Protein AF-A0A4Y1ZPX3-F1 (afdb_monomer)

Foldseek 3Di:
DFFDADPQPRDTNDYVPDPPDPRPDDPDDPPDPPDPPCVPVPPPDDPDDPVNVVVVVVVPPPDPDDDDDDPVVVVVPPPPPDPDPPPPPDDPVSVVVVVVVVVVVVVVCVVCVVVVVLVVCLVVDPDPVSNVCSNPVPD

pLDDT: mean 71.52, std 15.11, range [42.56, 96.44]

Mean predicted aligned error: 22.34 Å

Sequence (139 aa):
MENPKCINCGKLGHVASWRGCEKFPKPRPPATNRQPPTTFAHRTTDNRTFAQTLAQNNQQQSIPPQPFNFPALQQMVPLLQTPSTQSDELTIPEILELLKTLNDLRVALTQNPSLLAILRNIKLCKTPNEMIEKLLTTT

Secondary structure (DSSP, 8-state):
-PPPBPTTT--BSS-TTSTT-TTS-PPPPPSS--PPPGGG----S----HHHHHHHHHHT----------GGGGGGGGG--S---------HHHHHHHHHHHHHHHHHHHH-HHHHHHHHHHTT-SSHHHHHHHHHTT-

Solvent-accessible surface area (backbone atoms only — not comparable to full-atom values): 9347 Å² total; per-residue (Å²): 135,83,69,44,60,14,82,76,74,67,47,70,73,42,54,67,87,46,97,80,45,87,77,54,88,71,80,75,77,70,94,61,89,69,73,74,67,72,90,65,68,84,69,74,87,68,94,69,53,72,71,61,56,56,60,54,58,64,74,72,69,88,69,83,89,72,86,84,83,60,76,78,66,65,76,65,62,84,78,71,79,60,86,77,71,81,74,80,77,76,48,73,69,56,49,53,52,49,55,50,51,53,50,53,50,52,51,56,44,67,76,33,62,67,59,47,54,46,60,61,53,42,79,72,45,91,45,74,65,56,39,50,49,63,65,64,78,75,120

Organism: Araneus ventricosus (NCBI:txid182803)

Radius of gyration: 31.29 Å; Cα contacts (8 Å, |Δi|>4): 48; chains: 1; bounding box: 53×48×83 Å

Structure (mmCIF, N/CA/C/O backbone):
data_AF-A0A4Y1ZPX3-F1
#
_entry.id   AF-A0A4Y1ZPX3-F1
#
loop_
_atom_site.group_PDB
_atom_site.id
_atom_site.type_symbol
_atom_site.label_atom_id
_atom_site.label_alt_id
_atom_site.label_comp_id
_atom_site.label_asym_id
_atom_site.label_entity_id
_atom_site.label_seq_id
_atom_site.pdbx_PDB_ins_code
_atom_site.Cartn_x
_atom_site.Cartn_y
_atom_site.Cartn_z
_atom_site.occupancy
_atom_site.B_iso_or_equiv
_atom_site.auth_seq_id
_atom_site.auth_comp_id
_atom_site.auth_asym_id
_atom_site.auth_atom_id
_atom_site.pdbx_PDB_model_num
ATOM 1 N N . MET A 1 1 ? 6.240 -18.428 -31.174 1.00 57.12 1 MET A N 1
ATOM 2 C CA . MET A 1 1 ? 6.192 -17.008 -30.761 1.00 57.12 1 MET A CA 1
ATOM 3 C C . MET A 1 1 ? 4.859 -16.454 -31.213 1.00 57.12 1 MET A C 1
ATOM 5 O O . MET A 1 1 ? 4.540 -16.599 -32.384 1.00 57.12 1 MET A O 1
ATOM 9 N N . GLU A 1 2 ? 4.061 -15.918 -30.297 1.00 79.25 2 GLU A N 1
ATOM 10 C CA . GLU A 1 2 ? 2.767 -15.321 -30.631 1.00 79.25 2 GLU A CA 1
ATOM 11 C C . GLU A 1 2 ? 2.977 -13.875 -31.100 1.00 79.25 2 GLU A C 1
ATOM 13 O O . GLU A 1 2 ? 3.704 -13.110 -30.461 1.00 79.25 2 GLU A O 1
ATOM 18 N N . ASN A 1 3 ? 2.388 -13.501 -32.240 1.00 81.06 3 ASN A N 1
ATOM 19 C CA . ASN A 1 3 ? 2.487 -12.134 -32.742 1.00 81.06 3 ASN A CA 1
ATOM 20 C C . ASN A 1 3 ? 1.710 -11.197 -31.806 1.00 81.06 3 ASN A C 1
ATOM 22 O O . ASN A 1 3 ? 0.511 -11.403 -31.611 1.00 81.06 3 ASN A O 1
ATOM 26 N N . PRO A 1 4 ? 2.335 -10.137 -31.266 1.00 85.50 4 PRO A N 1
ATOM 27 C CA . PRO A 1 4 ? 1.653 -9.261 -30.330 1.00 85.50 4 PRO A CA 1
ATOM 28 C C . PRO A 1 4 ? 0.499 -8.524 -31.011 1.00 85.50 4 PRO A C 1
ATOM 30 O O . PRO A 1 4 ? 0.609 -8.083 -32.163 1.00 85.50 4 PRO A O 1
ATOM 33 N N . LYS A 1 5 ? -0.596 -8.361 -30.266 1.00 86.56 5 LYS A N 1
ATOM 34 C CA . LYS A 1 5 ? -1.751 -7.555 -30.657 1.00 86.56 5 LYS A CA 1
ATOM 35 C C . LYS A 1 5 ? -1.601 -6.132 -30.132 1.00 86.56 5 LYS A C 1
ATOM 37 O O . LYS A 1 5 ? -1.341 -5.907 -28.951 1.00 86.56 5 LYS A O 1
ATOM 42 N N . CYS A 1 6 ? -1.823 -5.155 -30.999 1.00 85.56 6 CYS A N 1
ATOM 43 C CA . CYS A 1 6 ? -1.789 -3.751 -30.620 1.00 85.56 6 CYS A CA 1
ATOM 44 C C . CYS A 1 6 ? -3.046 -3.352 -29.826 1.00 85.56 6 CYS A C 1
ATOM 46 O O . CYS A 1 6 ? -4.155 -3.493 -30.339 1.00 85.56 6 CYS A O 1
ATOM 48 N N . ILE A 1 7 ? -2.895 -2.772 -28.625 1.00 84.38 7 ILE A N 1
ATOM 49 C CA . ILE A 1 7 ? -4.038 -2.273 -27.829 1.00 84.38 7 ILE A CA 1
ATOM 50 C C . ILE A 1 7 ? -4.755 -1.081 -28.490 1.00 84.38 7 ILE A C 1
ATOM 52 O O . ILE A 1 7 ? -5.953 -0.903 -28.313 1.00 84.38 7 ILE A O 1
ATOM 56 N N . ASN A 1 8 ? -4.049 -0.301 -29.316 1.00 79.88 8 ASN A N 1
ATOM 57 C CA . ASN A 1 8 ? -4.597 0.915 -29.924 1.00 79.88 8 ASN A CA 1
ATOM 58 C C . ASN A 1 8 ? -5.417 0.628 -31.195 1.00 79.88 8 ASN A C 1
ATOM 60 O O . ASN A 1 8 ? -6.407 1.310 -31.456 1.00 79.88 8 ASN A O 1
ATOM 64 N N . CYS A 1 9 ? -5.015 -0.352 -32.018 1.00 85.06 9 CYS A N 1
ATOM 65 C CA . CYS A 1 9 ? -5.674 -0.645 -33.303 1.00 85.06 9 CYS A CA 1
ATOM 66 C C . CYS A 1 9 ? -6.168 -2.087 -33.471 1.00 85.06 9 CYS A C 1
ATOM 68 O O . CYS A 1 9 ? -6.852 -2.369 -34.450 1.00 85.06 9 CYS A O 1
ATOM 70 N N . GLY A 1 10 ? -5.834 -2.995 -32.552 1.00 84.12 10 GLY A N 1
ATOM 71 C CA . GLY A 1 10 ? -6.266 -4.392 -32.581 1.00 84.12 10 GLY A CA 1
ATOM 72 C C . GLY A 1 10 ? -5.583 -5.272 -33.632 1.00 84.12 10 GLY A C 1
ATOM 73 O O . GLY A 1 10 ? -5.863 -6.468 -33.660 1.00 84.12 10 GLY A O 1
ATOM 74 N N . LYS A 1 11 ? -4.694 -4.723 -34.473 1.00 84.75 11 LYS A N 1
ATOM 75 C CA . LYS A 1 11 ? -3.941 -5.485 -35.482 1.00 84.75 11 LYS A CA 1
ATOM 76 C C . LYS A 1 11 ? -2.795 -6.275 -34.833 1.00 84.75 11 LYS A C 1
ATOM 78 O O . LYS A 1 11 ? -2.259 -5.868 -33.801 1.00 84.75 11 LYS A O 1
ATOM 83 N N . LEU A 1 12 ? -2.420 -7.390 -35.458 1.00 84.81 12 LEU A N 1
ATOM 84 C CA . LEU A 1 12 ? -1.288 -8.229 -35.054 1.00 84.81 12 LEU A CA 1
ATOM 85 C C . LEU A 1 12 ? 0.024 -7.724 -35.671 1.00 84.81 12 LEU A C 1
ATOM 87 O O . LEU A 1 12 ? 0.021 -7.090 -36.726 1.00 84.81 12 LEU A O 1
ATOM 91 N N . GLY A 1 13 ? 1.148 -8.031 -35.024 1.00 81.94 13 GLY A N 1
ATOM 92 C CA . GLY A 1 13 ? 2.493 -7.765 -35.551 1.00 81.94 13 GLY A CA 1
ATOM 93 C C . GLY A 1 13 ? 3.162 -6.493 -35.025 1.00 81.94 13 GLY A C 1
ATOM 94 O O . GLY A 1 13 ? 4.277 -6.190 -35.435 1.00 81.94 13 GLY A O 1
ATOM 95 N N . HIS A 1 14 ? 2.527 -5.758 -34.106 1.00 81.44 14 HIS A N 1
ATOM 96 C CA . HIS A 1 14 ? 3.167 -4.666 -33.366 1.00 81.44 14 HIS A CA 1
ATOM 97 C C . HIS A 1 14 ? 2.504 -4.447 -32.001 1.00 81.44 14 HIS A C 1
ATOM 99 O O . HIS A 1 14 ? 1.327 -4.747 -31.804 1.00 81.44 14 HIS A O 1
ATOM 105 N N . VAL A 1 15 ? 3.256 -3.865 -31.067 1.00 79.94 15 VAL A N 1
ATOM 106 C CA . VAL A 1 15 ? 2.748 -3.399 -29.769 1.00 79.94 15 VAL A CA 1
ATOM 107 C C . VAL A 1 15 ? 2.440 -1.901 -29.864 1.00 79.94 15 VAL A C 1
ATOM 109 O O . VAL A 1 15 ? 3.047 -1.167 -30.644 1.00 79.94 15 VAL A O 1
ATOM 112 N N . ALA A 1 16 ? 1.476 -1.442 -29.068 1.00 66.06 16 ALA A N 1
ATOM 113 C CA . ALA A 1 16 ? 0.919 -0.088 -29.075 1.00 66.06 16 ALA A CA 1
ATOM 114 C C . ALA A 1 16 ? 1.913 1.074 -28.868 1.00 66.06 16 ALA A C 1
ATOM 116 O O . ALA A 1 16 ? 1.553 2.225 -29.110 1.00 66.06 16 ALA A O 1
ATOM 117 N N . SER A 1 17 ? 3.143 0.786 -28.447 1.00 61.41 17 SER A N 1
ATOM 118 C CA . SER A 1 17 ? 4.194 1.759 -28.142 1.00 61.41 17 SER A CA 1
ATOM 119 C C . SER A 1 17 ? 5.170 2.035 -29.292 1.00 61.41 17 SER A C 1
ATOM 121 O O . SER A 1 17 ? 6.008 2.926 -29.161 1.00 61.41 17 SER A O 1
ATOM 123 N N . TRP A 1 18 ? 5.085 1.331 -30.428 1.00 58.31 18 TRP A N 1
ATOM 124 C CA . TRP A 1 18 ? 5.989 1.586 -31.555 1.00 58.31 18 TRP A CA 1
ATOM 125 C C . TRP A 1 18 ? 5.351 2.494 -32.614 1.00 58.31 18 TRP A C 1
ATOM 127 O O . TRP A 1 18 ? 4.157 2.392 -32.903 1.00 58.31 18 TRP A O 1
ATOM 137 N N . ARG A 1 19 ? 6.174 3.331 -33.266 1.00 63.62 19 ARG A N 1
ATOM 138 C CA . ARG A 1 19 ? 5.835 4.251 -34.383 1.00 63.62 19 ARG A CA 1
ATOM 139 C C . ARG A 1 19 ? 5.116 3.591 -35.582 1.00 63.62 19 ARG A C 1
ATOM 141 O O . ARG A 1 19 ? 4.789 4.284 -36.538 1.00 63.62 19 ARG A O 1
ATOM 148 N N 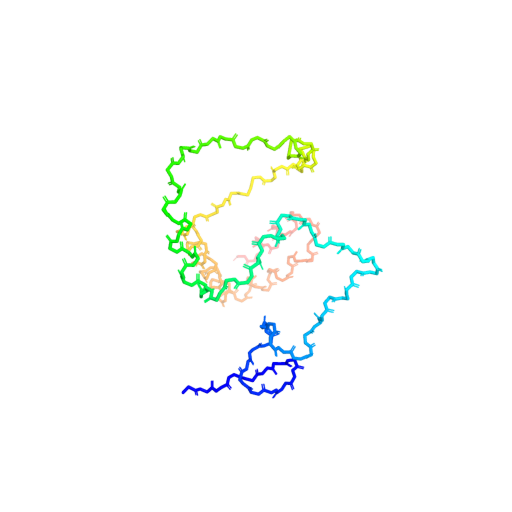. GLY A 1 20 ? 4.890 2.278 -35.547 1.00 67.81 20 GLY A N 1
ATOM 149 C CA . GLY A 1 20 ? 4.217 1.490 -36.578 1.00 67.81 20 GLY A CA 1
ATOM 150 C C . GLY A 1 20 ? 2.698 1.361 -36.427 1.00 67.81 20 GLY A C 1
ATOM 151 O O . GLY A 1 20 ? 2.057 0.852 -37.340 1.00 67.81 20 GLY A O 1
ATOM 152 N N . CYS A 1 21 ? 2.090 1.812 -35.321 1.00 81.19 21 CYS A N 1
ATOM 153 C CA . CYS A 1 21 ? 0.628 1.823 -35.228 1.00 81.19 21 CYS A CA 1
ATOM 154 C C . CYS A 1 21 ? 0.044 3.004 -36.017 1.00 81.19 21 CYS A C 1
ATOM 156 O O . CYS A 1 21 ? 0.318 4.163 -35.716 1.00 81.19 21 CYS A O 1
ATOM 158 N N . GLU A 1 22 ? -0.826 2.721 -36.987 1.00 77.06 22 GLU A N 1
ATOM 159 C CA . GLU A 1 22 ? -1.516 3.743 -37.792 1.00 77.06 22 GLU A CA 1
ATOM 160 C C . GLU A 1 22 ? -2.352 4.717 -36.950 1.00 77.06 22 GLU A C 1
ATOM 162 O O . GLU A 1 22 ? -2.474 5.887 -37.305 1.00 77.06 22 GLU A O 1
ATOM 167 N N . LYS A 1 23 ? -2.909 4.241 -35.828 1.00 79.19 23 LYS A N 1
ATOM 168 C CA . LYS A 1 23 ? -3.704 5.047 -34.889 1.00 79.19 23 LYS A CA 1
ATOM 169 C C . LYS A 1 23 ? -2.853 5.818 -33.874 1.00 79.19 23 LYS A C 1
ATOM 171 O O . LYS A 1 23 ? -3.411 6.507 -33.024 1.00 79.19 23 LYS A O 1
ATOM 176 N N . PHE A 1 24 ? -1.526 5.696 -33.914 1.00 79.00 24 PHE A N 1
ATOM 177 C CA . PHE A 1 24 ? -0.661 6.459 -33.020 1.00 79.00 24 PHE A CA 1
ATOM 178 C C . PHE A 1 24 ? -0.745 7.957 -33.366 1.00 79.00 24 PHE A C 1
ATOM 180 O O . PHE A 1 24 ? -0.616 8.298 -34.546 1.00 79.00 24 PHE A O 1
ATOM 187 N N . PRO A 1 25 ? -0.930 8.863 -32.384 1.00 77.06 25 PRO A N 1
ATOM 188 C CA . PRO A 1 25 ? -0.998 10.297 -32.647 1.00 77.06 25 PRO A CA 1
ATOM 189 C C . PRO A 1 25 ? 0.253 10.788 -33.382 1.00 77.06 25 PRO A C 1
ATOM 191 O O . PRO A 1 25 ? 1.365 10.770 -32.846 1.00 77.06 25 PRO A O 1
ATOM 194 N N . LYS A 1 26 ? 0.081 11.221 -34.634 1.00 76.62 26 LYS A N 1
ATOM 195 C CA . LYS A 1 26 ? 1.152 11.851 -35.407 1.00 76.62 26 LYS A CA 1
ATOM 196 C C . LYS A 1 26 ? 1.199 13.330 -35.026 1.00 76.62 26 LYS A C 1
ATOM 198 O O . LYS A 1 26 ? 0.163 13.993 -35.108 1.00 76.62 26 LYS A O 1
ATOM 203 N N . PRO A 1 27 ? 2.362 13.863 -34.612 1.00 76.75 27 PRO A N 1
ATOM 204 C CA . PRO A 1 27 ? 2.513 15.298 -34.435 1.00 76.75 27 PRO A CA 1
ATOM 205 C C . PRO A 1 27 ? 2.100 16.003 -35.727 1.00 76.75 27 PRO A C 1
ATOM 207 O O . PRO A 1 27 ? 2.505 15.586 -36.815 1.00 76.75 27 PRO A O 1
ATOM 210 N N . ARG A 1 28 ? 1.278 17.051 -35.617 1.00 75.75 28 ARG A N 1
ATOM 211 C CA . ARG A 1 28 ? 0.959 17.883 -36.778 1.00 75.75 28 ARG A CA 1
ATOM 212 C C . ARG A 1 28 ? 2.258 18.508 -37.292 1.00 75.75 28 ARG A C 1
ATOM 214 O O . ARG A 1 28 ? 3.048 18.974 -36.465 1.00 75.75 28 ARG A O 1
ATOM 221 N N . PRO A 1 29 ? 2.492 18.528 -38.614 1.00 72.19 29 PRO A N 1
ATOM 222 C CA . PRO A 1 29 ? 3.614 19.278 -39.146 1.00 72.19 29 PRO A CA 1
ATOM 223 C C . PRO A 1 29 ? 3.459 20.749 -38.724 1.00 72.19 29 PRO A C 1
ATOM 225 O O . PRO A 1 29 ? 2.332 21.258 -38.692 1.00 72.19 29 PRO A O 1
ATOM 228 N N . PRO A 1 30 ? 4.550 21.429 -38.339 1.00 71.94 30 PRO A N 1
ATOM 229 C CA . PRO A 1 30 ? 4.491 22.848 -38.016 1.00 71.94 30 PRO A CA 1
ATOM 230 C C . PRO A 1 30 ? 3.936 23.635 -39.213 1.00 71.94 30 PRO A C 1
ATOM 232 O O . PRO A 1 30 ? 4.276 23.351 -40.357 1.00 71.94 30 PRO A O 1
ATOM 235 N N . ALA A 1 31 ? 3.087 24.633 -38.944 1.00 67.12 31 ALA A N 1
ATOM 236 C CA . ALA A 1 31 ? 2.451 25.467 -39.974 1.00 67.12 31 ALA A CA 1
ATOM 237 C C . ALA A 1 31 ? 3.457 26.305 -40.786 1.00 67.12 31 ALA A C 1
ATOM 239 O O . ALA A 1 31 ? 3.152 26.786 -41.872 1.00 67.12 31 ALA A O 1
ATOM 240 N N . THR A 1 32 ? 4.667 26.481 -40.259 1.00 66.00 32 THR A N 1
ATOM 241 C CA . THR A 1 32 ? 5.759 27.165 -40.941 1.00 66.00 32 THR A CA 1
ATOM 242 C C . THR A 1 32 ? 6.588 26.148 -41.712 1.00 66.00 32 THR A C 1
ATOM 244 O O . THR A 1 32 ? 7.051 25.163 -41.132 1.00 66.00 32 THR A O 1
ATOM 247 N N . ASN A 1 33 ? 6.834 26.430 -42.994 1.00 62.16 33 ASN A N 1
ATOM 248 C CA . ASN A 1 33 ? 7.839 25.761 -43.816 1.00 62.16 33 ASN A CA 1
ATOM 249 C C . ASN A 1 33 ? 9.229 26.063 -43.224 1.00 62.16 33 ASN A C 1
ATOM 251 O O . ASN A 1 33 ? 9.938 26.968 -43.658 1.00 62.16 33 ASN A O 1
ATOM 255 N N . ARG A 1 34 ? 9.577 25.389 -42.123 1.00 61.88 34 ARG A N 1
ATOM 256 C CA . ARG A 1 34 ? 10.927 25.430 -41.575 1.00 61.88 34 ARG A CA 1
ATOM 2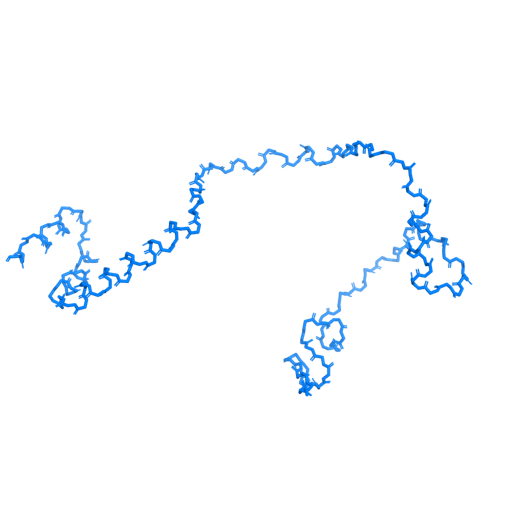57 C C . ARG A 1 34 ? 11.780 24.656 -42.561 1.00 61.88 34 ARG A C 1
ATOM 259 O O . ARG A 1 34 ? 11.696 23.429 -42.608 1.00 61.88 34 ARG A O 1
ATOM 266 N N . GLN A 1 35 ? 12.566 25.378 -43.353 1.00 61.53 35 GLN A N 1
ATOM 267 C CA . GLN A 1 35 ? 13.648 24.751 -44.091 1.00 61.53 35 GLN A CA 1
ATOM 268 C C . GLN A 1 35 ? 14.465 23.925 -43.089 1.00 61.53 35 GLN A C 1
ATOM 270 O O . GLN A 1 35 ? 14.770 24.427 -41.998 1.00 61.53 35 GLN A O 1
ATOM 275 N N . PRO A 1 36 ? 14.746 22.645 -43.386 1.00 60.59 36 PRO A N 1
ATOM 276 C CA . PRO A 1 36 ? 15.585 21.848 -42.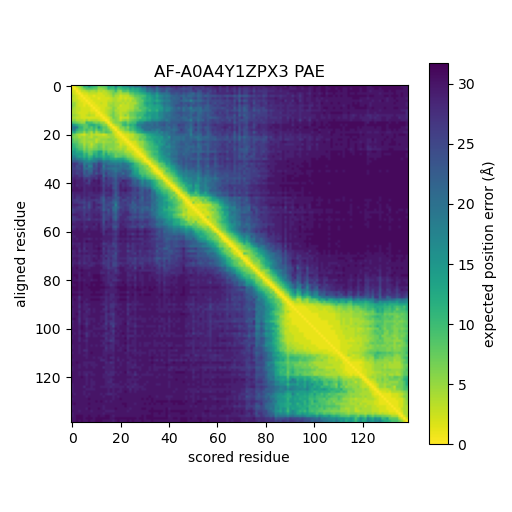513 1.00 60.59 36 PRO A CA 1
ATOM 277 C C . PRO A 1 36 ? 16.919 22.585 -42.330 1.00 60.59 36 PRO A C 1
ATOM 279 O O . PRO A 1 36 ? 17.426 23.161 -43.296 1.00 60.59 36 PRO A O 1
ATOM 282 N N . PRO A 1 37 ? 17.479 22.620 -41.109 1.00 56.19 37 PRO A N 1
ATOM 283 C CA . PRO A 1 37 ? 18.769 23.251 -40.885 1.00 56.19 37 PRO A CA 1
ATOM 284 C C . PRO A 1 37 ? 19.793 22.678 -41.873 1.00 56.19 37 PRO A C 1
ATOM 286 O O . PRO A 1 37 ? 19.888 21.461 -42.063 1.00 56.19 37 PRO A O 1
ATOM 289 N N . THR A 1 38 ? 20.538 23.572 -42.525 1.00 56.09 38 THR A N 1
ATOM 290 C CA . THR A 1 38 ? 21.501 23.265 -43.597 1.00 56.09 38 THR A CA 1
ATOM 291 C C . THR A 1 38 ? 22.611 22.307 -43.160 1.00 56.09 38 THR A C 1
ATOM 293 O O . THR A 1 38 ? 23.304 21.743 -44.000 1.00 56.09 38 THR A O 1
ATOM 296 N N . THR A 1 39 ? 22.732 22.026 -41.863 1.00 54.91 39 THR A N 1
ATOM 297 C CA . THR A 1 39 ? 23.640 21.029 -41.288 1.00 54.91 39 THR A CA 1
ATOM 298 C C . THR A 1 39 ? 23.390 19.596 -41.768 1.00 54.91 39 THR A C 1
ATOM 300 O O . THR A 1 39 ? 24.275 18.758 -41.621 1.00 54.91 39 THR A O 1
ATOM 303 N N . PHE A 1 40 ? 22.236 19.298 -42.380 1.00 51.69 40 PHE A N 1
ATOM 304 C CA . PHE A 1 40 ? 21.968 18.001 -43.024 1.00 51.69 40 PHE A CA 1
ATOM 305 C C . PHE A 1 40 ? 21.940 18.060 -44.561 1.00 51.69 40 PHE A C 1
ATOM 307 O O . PHE A 1 40 ? 21.637 17.051 -45.197 1.00 51.69 40 PHE A O 1
ATOM 314 N N . ALA A 1 41 ? 22.269 19.207 -45.170 1.00 50.59 41 ALA A N 1
ATOM 315 C CA . ALA A 1 41 ? 22.211 19.395 -46.623 1.00 50.59 41 ALA A CA 1
ATOM 316 C C . ALA A 1 41 ? 23.286 18.602 -47.395 1.00 50.59 41 ALA A C 1
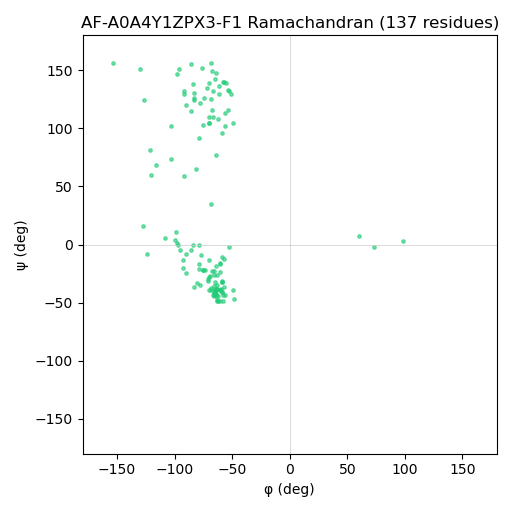ATOM 318 O O . ALA A 1 41 ? 23.162 18.413 -48.602 1.00 50.59 41 ALA A O 1
ATOM 319 N N . HIS A 1 42 ? 24.297 18.058 -46.712 1.00 53.06 42 HIS A N 1
ATOM 320 C CA . HIS A 1 42 ? 25.276 17.135 -47.294 1.00 53.06 42 HIS A CA 1
ATOM 321 C C . HIS A 1 42 ? 24.836 15.674 -47.129 1.00 53.06 42 HIS A C 1
ATOM 323 O O . HIS A 1 42 ? 25.519 14.857 -46.518 1.00 53.06 42 HIS A O 1
ATOM 329 N N . ARG A 1 43 ? 23.666 15.322 -47.659 1.00 52.84 43 ARG A N 1
ATOM 330 C CA . ARG A 1 43 ? 23.382 13.930 -48.043 1.00 52.84 43 ARG A CA 1
ATOM 331 C C . ARG A 1 43 ? 23.070 13.891 -49.525 1.00 52.84 43 ARG A C 1
ATOM 333 O O . ARG A 1 43 ? 21.987 13.509 -49.955 1.00 52.84 43 ARG A O 1
ATOM 340 N N . THR A 1 44 ? 24.042 14.335 -50.306 1.00 49.84 44 THR A N 1
ATOM 341 C CA . THR A 1 44 ? 24.097 14.030 -51.727 1.00 49.84 44 THR A CA 1
ATOM 342 C C . THR A 1 44 ? 24.350 12.532 -51.882 1.00 49.84 44 THR A C 1
ATOM 344 O O . THR A 1 44 ? 25.415 12.037 -51.539 1.00 49.84 44 THR A O 1
ATOM 347 N N . THR A 1 45 ? 23.319 11.826 -52.349 1.00 56.38 45 THR A N 1
ATOM 348 C CA . THR A 1 45 ? 23.397 10.747 -53.356 1.00 56.38 45 THR A CA 1
ATOM 349 C C . THR A 1 45 ? 24.236 9.493 -53.096 1.00 56.38 45 THR A C 1
ATOM 351 O O . THR A 1 45 ? 24.336 8.667 -53.998 1.00 56.38 45 THR A O 1
ATOM 354 N N . ASP A 1 46 ? 24.793 9.279 -51.909 1.00 57.47 46 ASP A N 1
ATOM 355 C CA . ASP A 1 46 ? 25.562 8.058 -51.667 1.00 57.47 46 ASP A CA 1
ATOM 356 C C . ASP A 1 46 ? 24.656 6.878 -51.287 1.00 57.47 46 ASP A C 1
ATOM 358 O O . ASP A 1 46 ? 23.925 6.917 -50.295 1.00 57.47 46 ASP A O 1
ATOM 362 N N . ASN A 1 47 ? 24.765 5.783 -52.048 1.00 64.88 47 ASN A N 1
ATOM 363 C CA . ASN A 1 47 ? 24.115 4.475 -51.836 1.00 6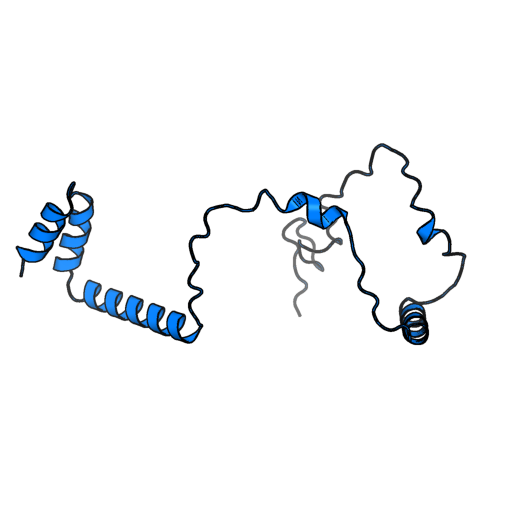4.88 47 ASN A CA 1
ATOM 364 C C . ASN A 1 47 ? 24.667 3.740 -50.595 1.00 64.88 47 ASN A C 1
ATOM 366 O O . ASN A 1 47 ? 24.872 2.525 -50.605 1.00 64.88 47 ASN A O 1
ATOM 370 N N . ARG A 1 48 ? 25.013 4.481 -49.544 1.00 63.84 48 ARG A N 1
ATOM 371 C CA . ARG A 1 48 ? 25.779 3.995 -48.405 1.00 63.84 48 ARG A CA 1
ATOM 372 C C . ARG A 1 48 ? 24.829 3.452 -47.347 1.00 63.84 48 ARG A C 1
ATOM 374 O O . ARG A 1 48 ? 23.975 4.168 -46.822 1.00 63.84 48 ARG A O 1
ATOM 381 N N . THR A 1 49 ? 24.974 2.176 -47.014 1.00 66.44 49 THR A N 1
ATOM 382 C CA . THR A 1 49 ? 24.186 1.542 -45.952 1.00 66.44 49 THR A CA 1
ATOM 383 C C . THR A 1 49 ? 24.569 2.122 -44.590 1.00 66.44 49 THR A C 1
ATOM 385 O O . THR A 1 49 ? 25.726 2.466 -44.353 1.00 66.44 49 THR A O 1
ATOM 388 N N . PHE A 1 50 ? 23.621 2.164 -43.650 1.00 63.88 50 PHE A N 1
ATOM 389 C CA . PHE A 1 50 ? 23.831 2.700 -42.296 1.00 63.88 50 PHE A CA 1
ATOM 390 C C . PHE A 1 50 ? 25.086 2.135 -41.597 1.00 63.88 50 PHE A C 1
ATOM 392 O O . PHE A 1 50 ? 25.837 2.882 -40.970 1.00 63.88 50 PHE A O 1
ATOM 399 N N . ALA A 1 51 ? 25.366 0.839 -41.780 1.00 67.25 51 ALA A N 1
ATOM 400 C CA . ALA A 1 51 ? 26.555 0.179 -41.237 1.00 67.25 51 ALA A CA 1
ATOM 401 C C . ALA A 1 51 ? 27.877 0.780 -41.758 1.00 67.25 51 ALA A C 1
ATOM 403 O O . ALA A 1 51 ? 28.824 0.959 -40.993 1.00 67.25 51 ALA A O 1
ATOM 404 N N . GLN A 1 52 ? 27.937 1.154 -43.040 1.00 64.94 52 GLN A N 1
ATOM 405 C CA . GLN A 1 52 ? 29.130 1.753 -43.643 1.00 64.94 52 GLN A CA 1
ATOM 406 C C . GLN A 1 52 ? 29.377 3.177 -43.129 1.00 64.94 52 GLN A C 1
ATOM 408 O O . GLN A 1 52 ? 30.527 3.612 -43.055 1.00 64.94 52 GLN A O 1
ATOM 413 N N . THR A 1 53 ? 28.330 3.928 -42.787 1.00 68.19 53 THR A N 1
ATOM 414 C CA . THR A 1 53 ? 28.462 5.276 -42.205 1.00 68.19 53 THR A CA 1
ATOM 415 C C . THR A 1 53 ? 29.021 5.218 -40.784 1.00 68.19 53 THR A C 1
ATOM 417 O O . THR A 1 53 ? 29.878 6.023 -40.422 1.00 68.19 53 THR A O 1
ATOM 420 N N . LEU A 1 54 ? 28.588 4.231 -39.994 1.00 64.12 54 LEU A N 1
ATOM 421 C CA . LEU A 1 54 ? 29.031 4.059 -38.609 1.00 64.12 54 LEU A CA 1
ATOM 422 C C . LEU A 1 54 ? 30.527 3.707 -38.520 1.00 64.12 54 LEU A C 1
ATOM 424 O O . LEU A 1 54 ? 31.248 4.282 -37.707 1.00 64.12 54 LEU A O 1
ATOM 428 N N . ALA A 1 55 ? 31.009 2.832 -39.410 1.00 65.44 55 ALA A N 1
ATOM 429 C CA . ALA A 1 55 ? 32.419 2.438 -39.470 1.00 65.44 55 ALA A CA 1
ATOM 430 C C . ALA A 1 55 ? 33.359 3.609 -39.814 1.00 65.44 55 ALA A C 1
ATOM 432 O O . ALA A 1 55 ? 34.470 3.688 -39.297 1.00 65.44 55 ALA A O 1
ATOM 433 N N . GLN A 1 56 ? 32.915 4.545 -40.660 1.00 60.91 56 GLN A N 1
ATOM 434 C CA . GLN A 1 56 ? 33.740 5.683 -41.079 1.00 60.91 56 GLN A CA 1
ATOM 435 C C . GLN A 1 56 ? 33.811 6.780 -40.012 1.00 60.91 56 GLN A C 1
ATOM 437 O O . GLN A 1 56 ? 34.860 7.392 -39.833 1.00 60.91 56 GLN A O 1
ATOM 442 N N . ASN A 1 57 ? 32.724 6.993 -39.263 1.00 58.34 57 ASN A N 1
ATOM 443 C CA . ASN A 1 57 ? 32.718 7.957 -38.161 1.00 58.34 57 ASN A CA 1
ATOM 444 C C . ASN A 1 57 ? 33.684 7.538 -37.037 1.00 58.34 57 ASN A C 1
ATOM 446 O O . ASN A 1 57 ? 34.322 8.383 -36.419 1.00 58.34 57 ASN A O 1
ATOM 450 N N . ASN A 1 58 ? 33.855 6.226 -36.834 1.00 58.66 58 ASN A N 1
ATOM 451 C CA . ASN A 1 58 ? 34.764 5.683 -35.826 1.00 58.66 58 ASN A CA 1
ATOM 452 C C . ASN A 1 58 ? 36.253 5.916 -36.161 1.00 58.66 58 ASN A C 1
ATOM 454 O O . ASN A 1 58 ? 37.063 6.052 -35.253 1.00 58.66 58 ASN A O 1
ATOM 458 N N . GLN A 1 59 ? 36.619 6.043 -37.445 1.00 57.41 59 GLN A N 1
ATOM 459 C CA . GLN A 1 59 ? 38.007 6.320 -37.848 1.00 57.41 59 GLN A CA 1
ATOM 460 C C . GLN A 1 59 ? 38.421 7.795 -37.701 1.00 57.41 59 GLN A C 1
ATOM 462 O O . GLN A 1 59 ? 39.612 8.086 -37.704 1.00 57.41 59 GLN A O 1
ATOM 467 N N . GLN A 1 60 ? 37.474 8.732 -37.572 1.00 54.28 60 GLN A N 1
ATOM 468 C CA . GLN A 1 60 ? 37.772 10.174 -37.502 1.00 54.28 60 GLN A CA 1
ATOM 469 C C . GLN A 1 60 ? 37.839 10.737 -36.073 1.00 54.28 60 GLN A C 1
ATOM 471 O O . GLN A 1 60 ? 38.109 11.925 -35.902 1.00 54.28 60 GLN A O 1
ATOM 476 N N . GLN A 1 61 ? 37.630 9.922 -35.035 1.00 53.16 61 GLN A N 1
ATOM 477 C CA . GLN A 1 61 ? 37.660 10.380 -33.642 1.00 53.16 61 GLN A CA 1
ATOM 478 C C . GLN A 1 61 ? 38.959 9.988 -32.933 1.00 53.16 61 GLN A C 1
ATOM 480 O O . GLN A 1 61 ? 38.984 9.141 -32.047 1.00 53.16 61 GLN A O 1
ATOM 485 N N . SER A 1 62 ? 40.043 10.676 -33.282 1.00 50.94 62 SER A N 1
ATOM 486 C CA . SER A 1 62 ? 41.195 10.857 -32.394 1.00 50.94 62 SER A CA 1
ATOM 487 C C . SER A 1 62 ? 41.340 12.347 -32.079 1.00 50.94 62 SER A C 1
ATOM 489 O O . SER A 1 62 ? 42.257 13.012 -32.556 1.00 50.94 62 SER A O 1
ATOM 491 N N . ILE A 1 63 ? 40.389 12.897 -31.321 1.00 56.66 63 ILE A N 1
ATOM 492 C CA . ILE A 1 63 ? 40.488 14.237 -30.729 1.00 56.66 63 ILE A CA 1
ATOM 493 C C . ILE A 1 63 ? 40.218 14.074 -29.225 1.00 56.66 63 ILE A C 1
ATOM 495 O O . ILE A 1 63 ? 39.182 13.505 -28.874 1.00 56.66 63 ILE A O 1
ATOM 499 N N . PRO A 1 64 ? 41.120 14.514 -28.326 1.00 55.69 64 PRO A N 1
ATOM 500 C CA . PRO A 1 64 ? 40.880 14.437 -26.887 1.00 55.69 64 PRO A CA 1
ATOM 501 C C . PRO A 1 64 ? 39.676 15.314 -26.491 1.00 55.69 64 PRO A C 1
ATOM 503 O O . PRO A 1 64 ? 39.442 16.351 -27.121 1.00 55.69 64 PRO A O 1
ATOM 506 N N . PRO A 1 65 ? 38.901 14.926 -25.461 1.00 47.34 65 PRO A N 1
ATOM 507 C CA . PRO A 1 65 ? 37.662 15.608 -25.117 1.00 47.34 65 PRO A CA 1
ATOM 508 C C . PRO A 1 65 ? 37.962 17.016 -24.595 1.00 47.34 65 PRO A C 1
ATOM 510 O O . PRO A 1 65 ? 38.579 17.188 -23.547 1.00 47.34 65 PRO A O 1
ATOM 513 N N . GLN A 1 66 ? 37.513 18.033 -25.329 1.00 55.84 66 GLN A N 1
ATOM 514 C CA . GLN A 1 66 ? 37.449 19.406 -24.834 1.00 55.84 66 GLN A CA 1
ATOM 515 C C . GLN A 1 66 ? 36.145 19.589 -24.040 1.00 55.84 66 GLN A C 1
ATOM 517 O O . GLN A 1 66 ? 35.097 19.108 -24.484 1.00 55.84 66 GLN A O 1
ATOM 522 N N . PRO A 1 67 ? 36.162 20.276 -22.885 1.00 54.59 67 PRO A N 1
ATOM 523 C CA . PRO A 1 67 ? 34.950 20.537 -22.124 1.00 54.59 67 PRO A CA 1
ATOM 524 C C . PRO A 1 67 ? 34.072 21.544 -22.878 1.00 54.59 67 PRO A C 1
ATOM 526 O O . PRO A 1 67 ? 34.392 22.727 -22.987 1.00 54.59 67 PRO A O 1
ATOM 529 N N . PHE A 1 68 ? 32.941 21.074 -23.402 1.00 53.00 68 PHE A N 1
ATOM 530 C CA . PHE A 1 68 ? 31.912 21.936 -23.976 1.00 53.00 68 PHE A CA 1
ATOM 531 C C . PHE A 1 68 ? 31.217 22.723 -22.858 1.00 53.00 68 PHE A C 1
ATOM 533 O O . PHE A 1 68 ? 30.394 22.185 -22.118 1.00 53.00 68 PHE A O 1
ATOM 540 N N . ASN A 1 69 ? 31.543 24.008 -22.736 1.00 57.12 69 ASN A N 1
ATOM 541 C CA . ASN A 1 69 ? 30.852 24.930 -21.840 1.00 57.12 69 ASN A CA 1
ATOM 542 C C . ASN A 1 69 ? 29.620 25.502 -22.563 1.00 57.12 69 ASN A C 1
ATOM 544 O O . ASN A 1 69 ? 29.762 26.201 -23.564 1.00 57.12 69 ASN A O 1
ATOM 548 N N . PHE A 1 70 ? 28.416 25.186 -22.075 1.00 58.22 70 PHE A N 1
ATOM 549 C CA . PHE A 1 70 ? 27.154 25.759 -22.554 1.00 58.22 70 PHE A CA 1
ATOM 550 C C . PHE A 1 70 ? 26.657 26.816 -21.549 1.00 58.22 70 PHE A C 1
ATOM 552 O O . PHE A 1 70 ? 26.052 26.451 -20.537 1.00 58.22 70 PHE A O 1
ATOM 559 N N . PRO A 1 71 ? 26.832 28.126 -21.822 1.00 58.66 71 PRO A N 1
ATOM 560 C CA . PRO A 1 71 ? 26.425 29.195 -20.903 1.00 58.66 71 PRO A CA 1
ATOM 561 C C . PRO A 1 71 ? 24.917 29.203 -20.601 1.00 58.66 71 PRO A C 1
ATOM 563 O O . PRO A 1 71 ? 24.492 29.684 -19.554 1.00 58.66 71 PRO A O 1
ATOM 566 N N . ALA A 1 72 ? 24.100 28.642 -21.501 1.00 57.84 72 ALA A N 1
ATOM 567 C CA . ALA A 1 72 ? 22.647 28.572 -21.359 1.00 57.84 72 ALA A CA 1
ATOM 568 C C . ALA A 1 72 ? 22.175 27.687 -20.187 1.00 57.84 72 ALA A C 1
ATOM 570 O O . ALA A 1 72 ? 21.075 27.900 -19.684 1.00 57.84 72 ALA A O 1
ATOM 571 N N . LEU A 1 73 ? 22.993 26.735 -19.715 1.00 56.03 73 LEU A N 1
ATOM 572 C CA . LEU A 1 73 ? 22.643 25.893 -18.561 1.00 56.03 73 LEU A CA 1
ATOM 573 C C . LEU A 1 73 ? 22.844 26.601 -17.213 1.00 56.03 73 LEU A C 1
ATOM 575 O O . LEU A 1 73 ? 22.218 26.216 -16.2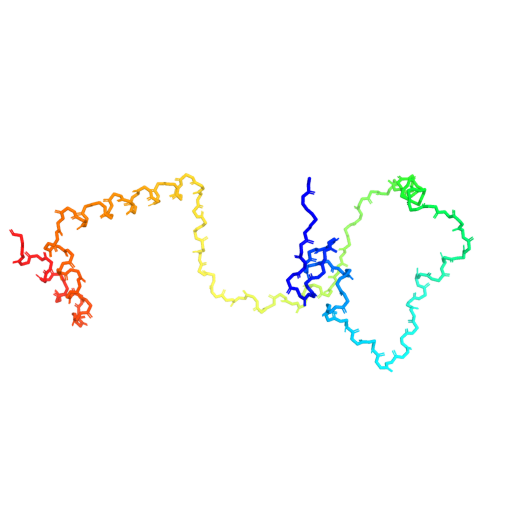30 1.00 56.03 73 LEU A O 1
ATOM 579 N N . GLN A 1 74 ? 23.664 27.657 -17.149 1.00 58.81 74 GLN A N 1
ATOM 580 C CA . GLN A 1 74 ? 23.908 28.384 -15.895 1.00 58.81 74 GLN A CA 1
ATOM 581 C C . GLN A 1 74 ? 22.733 29.287 -15.489 1.00 58.81 74 GLN A C 1
ATOM 583 O O . GLN A 1 74 ? 22.576 29.609 -14.315 1.00 58.81 74 GLN A O 1
ATOM 588 N N . GLN A 1 75 ? 21.872 29.677 -16.433 1.00 57.53 75 GLN A N 1
ATOM 589 C CA . GLN A 1 75 ? 20.803 30.653 -16.178 1.00 57.53 75 GLN A CA 1
ATOM 590 C C . GLN A 1 75 ? 19.516 30.030 -15.609 1.00 57.53 75 GLN A C 1
ATOM 592 O O . GLN A 1 75 ? 18.604 30.759 -15.233 1.00 57.53 75 GLN A O 1
ATOM 597 N N . MET A 1 76 ? 19.439 28.699 -15.497 1.00 51.59 76 MET A N 1
ATOM 598 C CA . MET A 1 76 ? 18.290 27.993 -14.900 1.00 51.59 76 MET A CA 1
ATOM 599 C C . MET A 1 76 ? 18.528 27.557 -13.443 1.00 51.59 76 MET A C 1
ATOM 601 O O . MET A 1 76 ? 17.674 26.911 -12.842 1.00 51.59 76 MET A O 1
ATOM 605 N N . VAL A 1 77 ? 19.676 27.910 -12.860 1.00 55.66 77 VAL A N 1
ATOM 606 C CA . VAL A 1 77 ? 20.102 27.452 -11.527 1.00 55.66 77 VAL A CA 1
ATOM 607 C C . VAL A 1 77 ? 19.291 28.030 -10.343 1.00 55.66 77 VAL A C 1
ATOM 609 O O . VAL A 1 77 ? 19.160 27.311 -9.353 1.00 55.66 77 VAL A O 1
ATOM 612 N N . PRO A 1 78 ? 18.669 29.232 -10.367 1.00 51.75 78 PRO A N 1
ATOM 613 C CA . PRO A 1 78 ? 18.053 29.753 -9.137 1.00 51.75 78 PRO A CA 1
ATOM 614 C C . PRO A 1 78 ? 16.700 29.146 -8.720 1.00 51.75 78 PRO A C 1
ATOM 616 O O . PRO A 1 78 ? 16.240 29.441 -7.623 1.00 51.75 78 PRO A O 1
ATOM 619 N N . LEU A 1 79 ? 16.030 28.326 -9.541 1.00 46.72 79 LEU A N 1
ATOM 620 C CA . LEU A 1 79 ? 14.643 27.895 -9.261 1.00 46.72 79 LEU A CA 1
ATOM 621 C C . LEU A 1 79 ? 14.496 26.515 -8.596 1.00 46.72 79 LEU A C 1
ATOM 623 O O . LEU A 1 79 ? 13.371 26.107 -8.321 1.00 46.72 79 LEU A O 1
ATOM 627 N N . LEU A 1 80 ? 15.593 25.807 -8.298 1.00 48.78 80 LEU A N 1
ATOM 628 C CA . LEU A 1 80 ? 15.544 24.487 -7.643 1.00 48.78 80 LEU A CA 1
ATOM 629 C C . LEU A 1 80 ? 15.790 24.498 -6.127 1.00 48.78 80 LEU A C 1
ATOM 631 O O . LEU A 1 80 ? 15.908 23.435 -5.523 1.00 48.78 80 LEU A O 1
ATOM 635 N N . GLN A 1 81 ? 15.818 25.661 -5.475 1.00 52.03 81 GLN A N 1
ATOM 636 C CA . GLN A 1 81 ? 15.816 25.713 -4.009 1.00 52.03 81 GLN A CA 1
ATOM 637 C C . GLN A 1 81 ? 14.389 25.547 -3.469 1.00 52.03 81 GLN A C 1
ATOM 639 O O . GLN A 1 81 ? 13.815 26.442 -2.857 1.00 52.03 81 GLN A O 1
ATOM 644 N N . THR A 1 82 ? 13.801 24.373 -3.689 1.00 51.31 82 THR A N 1
ATOM 645 C C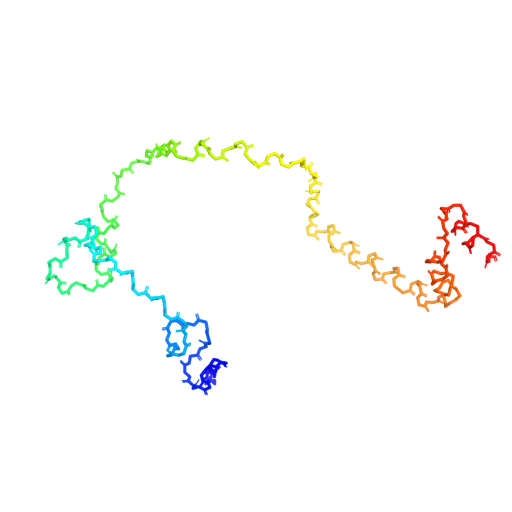A . THR A 1 82 ? 12.873 23.831 -2.694 1.00 51.31 82 THR A CA 1
ATOM 646 C C . THR A 1 82 ? 13.708 23.420 -1.482 1.00 51.31 82 THR A C 1
ATOM 648 O O . THR A 1 82 ? 14.791 22.870 -1.695 1.00 51.31 82 THR A O 1
ATOM 651 N N . PRO A 1 83 ? 13.268 23.655 -0.232 1.00 42.56 83 PRO A N 1
ATOM 652 C CA . PRO A 1 83 ? 13.976 23.136 0.930 1.00 42.56 83 PRO A CA 1
ATOM 653 C C . PRO A 1 83 ? 14.155 21.630 0.742 1.00 42.56 83 PRO A C 1
ATOM 655 O O . PRO A 1 83 ? 13.181 20.885 0.626 1.00 42.56 83 PRO A O 1
ATOM 658 N N . SER A 1 84 ? 15.412 21.213 0.627 1.00 42.75 84 SER A N 1
ATOM 659 C CA . SER A 1 84 ? 15.831 19.826 0.562 1.00 42.75 84 SER A CA 1
ATOM 660 C C . SER A 1 84 ? 15.354 19.139 1.833 1.00 42.75 84 SER A C 1
ATOM 662 O O . SER A 1 84 ? 15.990 19.195 2.882 1.00 42.75 84 SER A O 1
ATOM 664 N N . THR A 1 85 ? 14.203 18.479 1.742 1.00 49.00 85 THR A N 1
ATOM 665 C CA . THR A 1 85 ? 13.937 17.330 2.594 1.00 49.00 85 THR A CA 1
ATOM 666 C C . THR A 1 85 ? 15.012 16.328 2.205 1.00 49.00 85 THR A C 1
ATOM 668 O O . THR A 1 85 ? 15.019 15.845 1.072 1.00 49.00 85 THR A O 1
ATOM 671 N N . GLN A 1 86 ? 15.988 16.117 3.093 1.00 49.00 86 GLN A N 1
ATOM 672 C CA . GLN A 1 86 ? 16.935 15.014 2.984 1.00 49.00 86 GLN A CA 1
ATOM 673 C C . GLN A 1 86 ? 16.102 13.758 2.744 1.00 49.00 86 GLN A C 1
ATOM 675 O O . GLN A 1 86 ? 15.376 13.296 3.619 1.00 49.00 86 GLN A O 1
ATOM 680 N N . SER A 1 87 ? 16.101 13.293 1.502 1.00 54.34 87 SER A N 1
ATOM 681 C CA . SER A 1 87 ? 15.587 11.978 1.184 1.00 54.34 87 SER A CA 1
ATOM 682 C C . SER A 1 87 ? 16.720 11.055 1.590 1.00 54.34 87 SER A C 1
ATOM 684 O O . SER A 1 87 ? 17.659 10.887 0.818 1.00 54.34 87 SER A O 1
ATOM 686 N N . ASP A 1 88 ? 16.696 10.582 2.838 1.00 67.56 88 ASP A N 1
ATOM 687 C CA . ASP A 1 88 ? 17.531 9.459 3.253 1.00 67.56 88 ASP A CA 1
ATOM 688 C C . ASP A 1 88 ? 17.189 8.302 2.312 1.00 67.56 88 ASP A C 1
ATOM 690 O O . ASP A 1 88 ? 16.108 7.712 2.374 1.00 67.56 88 ASP A O 1
ATOM 694 N N . GLU A 1 89 ? 18.059 8.065 1.335 1.00 78.00 89 GLU A N 1
ATOM 695 C CA . GLU A 1 89 ? 17.876 7.005 0.360 1.00 78.00 89 GLU A CA 1
ATOM 696 C C . GLU A 1 89 ? 18.196 5.684 1.066 1.00 78.00 89 GLU A C 1
ATOM 698 O O . GLU A 1 89 ? 19.360 5.380 1.319 1.00 78.00 89 GLU A O 1
ATOM 703 N N . LEU A 1 90 ? 17.164 4.919 1.447 1.00 81.44 90 LEU A N 1
ATOM 704 C CA . LEU A 1 90 ? 17.371 3.612 2.073 1.00 81.44 90 LEU A CA 1
ATOM 705 C C . LEU A 1 90 ? 18.114 2.685 1.105 1.00 81.44 90 LEU A C 1
ATOM 707 O O . LEU A 1 90 ? 17.702 2.480 -0.041 1.00 81.44 90 LEU A O 1
ATOM 711 N N . THR A 1 91 ? 19.178 2.063 1.593 1.00 91.38 91 THR A N 1
ATOM 712 C CA . THR A 1 91 ? 19.917 1.036 0.867 1.00 91.38 91 THR A CA 1
ATOM 713 C C . THR A 1 91 ? 19.076 -0.237 0.711 1.00 91.38 91 THR A C 1
ATOM 715 O O . THR A 1 91 ? 18.168 -0.526 1.490 1.00 91.38 91 THR A O 1
ATOM 718 N N . ILE A 1 92 ? 19.388 -1.056 -0.299 1.00 92.75 92 ILE A N 1
ATOM 719 C CA . ILE A 1 92 ? 18.709 -2.343 -0.545 1.00 92.75 92 ILE A CA 1
ATOM 720 C C . ILE A 1 92 ? 18.574 -3.223 0.721 1.00 92.75 92 ILE A C 1
ATOM 722 O O . ILE A 1 92 ? 17.474 -3.736 0.945 1.00 92.75 92 ILE A O 1
ATOM 726 N N . PRO A 1 93 ? 19.614 -3.430 1.559 1.00 94.19 93 PRO A N 1
ATOM 727 C CA . PRO A 1 93 ? 19.457 -4.219 2.783 1.00 94.19 93 PRO A CA 1
ATOM 728 C C . PRO A 1 93 ? 18.477 -3.587 3.781 1.00 94.19 93 PRO A C 1
ATOM 730 O O . PRO A 1 93 ? 17.664 -4.314 4.349 1.00 94.19 93 PRO A O 1
ATOM 733 N N . GLU A 1 94 ? 18.475 -2.261 3.932 1.00 94.31 94 GLU A N 1
ATOM 734 C CA . GLU A 1 94 ? 17.533 -1.551 4.810 1.00 94.31 94 GLU A CA 1
ATOM 735 C C . GLU A 1 94 ? 16.090 -1.677 4.304 1.00 94.31 94 GLU A C 1
ATOM 737 O O . GLU A 1 94 ? 15.161 -1.849 5.092 1.00 94.31 94 GLU A O 1
ATOM 742 N N . ILE A 1 95 ? 15.884 -1.682 2.982 1.00 95.00 95 ILE A N 1
ATOM 743 C CA . ILE A 1 95 ? 14.566 -1.929 2.380 1.00 95.00 95 ILE A CA 1
ATOM 744 C C . ILE A 1 95 ? 14.080 -3.349 2.701 1.00 95.00 95 ILE A C 1
ATOM 746 O O . ILE A 1 95 ? 12.914 -3.542 3.050 1.00 95.00 95 ILE A O 1
ATOM 750 N N . LEU A 1 96 ? 14.949 -4.357 2.595 1.00 95.25 96 LEU A N 1
ATOM 751 C CA . LEU A 1 96 ? 14.585 -5.740 2.919 1.00 95.25 96 LEU A CA 1
ATOM 752 C C . LEU A 1 96 ? 14.255 -5.908 4.405 1.00 95.25 96 LEU A C 1
ATOM 754 O O . LEU A 1 96 ? 13.287 -6.593 4.750 1.00 95.25 96 LEU A O 1
ATOM 758 N N . GLU A 1 97 ? 15.025 -5.263 5.277 1.00 96.06 97 GLU A N 1
ATOM 759 C CA . GLU A 1 97 ? 14.778 -5.259 6.717 1.00 96.06 97 GLU A CA 1
ATOM 760 C C . GLU A 1 97 ? 13.458 -4.558 7.065 1.00 96.06 97 GLU A C 1
ATOM 762 O O . GLU A 1 97 ? 12.657 -5.080 7.850 1.00 96.06 97 GLU A O 1
ATOM 767 N N . LEU A 1 98 ? 13.162 -3.438 6.405 1.00 96.12 98 LEU A N 1
ATOM 768 C CA . LEU A 1 98 ? 11.891 -2.737 6.541 1.00 96.12 98 LEU A CA 1
ATOM 769 C C . LEU A 1 98 ? 10.712 -3.626 6.128 1.00 96.12 98 LEU A C 1
ATOM 771 O O . LEU A 1 98 ? 9.739 -3.748 6.872 1.00 96.12 98 LEU A O 1
ATOM 775 N N . LEU A 1 99 ? 10.794 -4.288 4.971 1.00 96.44 99 LEU A N 1
ATOM 776 C CA . LEU A 1 99 ? 9.733 -5.182 4.497 1.00 96.44 99 LEU A CA 1
ATOM 777 C C . LEU A 1 99 ? 9.493 -6.348 5.462 1.00 96.44 99 LEU A C 1
ATOM 779 O O . LEU A 1 99 ? 8.341 -6.711 5.717 1.00 96.44 99 LEU A O 1
ATOM 783 N N . LYS A 1 100 ? 10.564 -6.905 6.036 1.00 96.44 100 LYS A N 1
ATOM 784 C CA . LYS A 1 100 ? 10.460 -7.951 7.056 1.00 96.44 100 LYS A CA 1
ATOM 785 C C . LYS A 1 100 ? 9.762 -7.432 8.314 1.00 96.44 100 LYS A C 1
ATOM 787 O O . LYS A 1 100 ? 8.797 -8.043 8.768 1.00 96.44 100 LYS A O 1
ATOM 792 N N . THR A 1 101 ? 10.174 -6.267 8.803 1.00 95.94 101 THR A N 1
ATOM 793 C CA . THR A 1 101 ? 9.581 -5.618 9.982 1.00 95.94 101 THR A CA 1
ATOM 794 C C . THR A 1 101 ? 8.089 -5.337 9.783 1.00 95.94 101 THR A C 1
ATOM 796 O O . THR A 1 101 ? 7.277 -5.582 10.676 1.00 95.94 101 THR A O 1
ATOM 799 N N . LEU A 1 102 ? 7.693 -4.885 8.589 1.00 96.19 102 LEU A N 1
ATOM 800 C CA . LEU A 1 102 ? 6.286 -4.667 8.246 1.00 96.19 102 LEU A CA 1
ATOM 801 C C . LEU A 1 102 ? 5.480 -5.973 8.233 1.00 96.19 102 LEU A C 1
ATOM 803 O O . LEU A 1 102 ? 4.328 -5.990 8.675 1.00 96.19 102 LEU A O 1
ATOM 807 N N . ASN A 1 103 ? 6.068 -7.068 7.748 1.00 95.88 103 ASN A N 1
ATOM 808 C CA . ASN A 1 103 ? 5.419 -8.374 7.778 1.00 95.88 103 ASN A CA 1
ATOM 809 C C . ASN A 1 103 ? 5.239 -8.890 9.214 1.00 95.88 103 ASN A C 1
ATOM 811 O O . ASN A 1 103 ? 4.154 -9.363 9.557 1.00 95.88 103 ASN A O 1
ATOM 815 N N . ASP A 1 104 ? 6.258 -8.751 10.058 1.00 95.50 104 ASP A N 1
ATOM 816 C CA . ASP A 1 104 ? 6.203 -9.171 11.461 1.00 95.50 104 ASP A CA 1
ATOM 817 C C . ASP A 1 104 ? 5.151 -8.364 12.234 1.00 95.50 104 ASP A C 1
ATOM 819 O O . ASP A 1 104 ? 4.318 -8.938 12.943 1.00 95.50 104 ASP A O 1
ATOM 823 N N . LEU A 1 105 ? 5.090 -7.047 12.003 1.00 92.56 105 LEU A N 1
ATOM 824 C CA . LEU A 1 105 ? 4.029 -6.192 12.534 1.00 92.56 105 LEU A CA 1
ATOM 825 C C . LEU A 1 105 ? 2.649 -6.675 12.072 1.00 92.56 105 LEU A C 1
ATOM 827 O O . LEU A 1 105 ? 1.746 -6.847 12.891 1.00 92.56 105 LEU A O 1
ATOM 831 N N . ARG A 1 106 ? 2.474 -6.947 10.773 1.00 92.12 106 ARG A N 1
ATOM 832 C CA . ARG A 1 106 ? 1.209 -7.463 10.229 1.00 92.12 106 ARG A CA 1
ATOM 833 C C . ARG A 1 106 ? 0.791 -8.757 10.926 1.00 92.12 106 ARG A C 1
ATOM 835 O O . ARG A 1 106 ? -0.380 -8.896 11.275 1.00 92.12 106 ARG A O 1
ATOM 842 N N . VAL A 1 107 ? 1.721 -9.682 11.153 1.00 94.19 107 VAL A N 1
ATOM 843 C CA . VAL A 1 107 ? 1.452 -10.939 11.864 1.00 94.19 107 VAL A CA 1
ATOM 844 C C . VAL A 1 107 ? 1.032 -10.672 13.313 1.00 94.19 107 VAL A C 1
ATOM 846 O O . VAL A 1 107 ? -0.020 -11.163 13.732 1.00 94.19 107 VAL A O 1
ATOM 849 N N . ALA A 1 108 ? 1.764 -9.837 14.0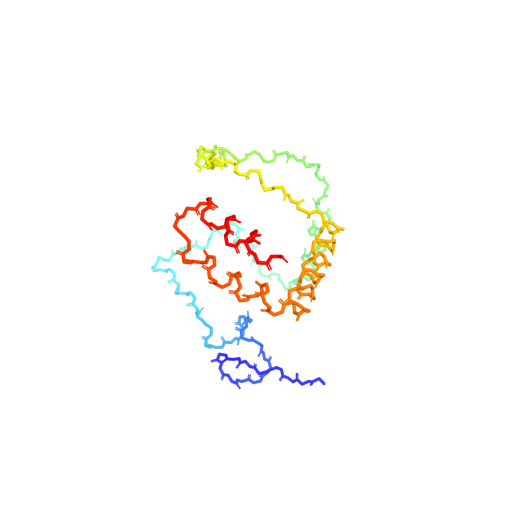52 1.00 89.25 108 ALA A N 1
ATOM 850 C CA . ALA A 1 108 ? 1.436 -9.488 15.437 1.00 89.25 108 ALA A CA 1
ATOM 851 C C . ALA A 1 108 ? 0.041 -8.848 15.576 1.00 89.25 108 ALA A C 1
ATOM 853 O O . ALA A 1 108 ? -0.723 -9.195 16.483 1.00 89.25 108 ALA A O 1
ATOM 854 N N . LEU A 1 109 ? -0.325 -7.971 14.633 1.00 86.50 109 LEU A N 1
ATOM 855 C CA . LEU A 1 109 ? -1.652 -7.357 14.570 1.00 86.50 109 LEU A CA 1
ATOM 856 C C . LEU A 1 109 ? -2.751 -8.397 14.305 1.00 86.50 109 LEU A C 1
ATOM 858 O O . LEU A 1 109 ? -3.824 -8.325 14.897 1.00 86.50 109 LEU A O 1
ATOM 862 N N . THR A 1 110 ? -2.499 -9.385 13.441 1.00 87.12 110 THR A N 1
ATOM 863 C CA . THR A 1 110 ? -3.475 -10.457 13.167 1.00 87.12 110 THR A CA 1
ATOM 864 C C . THR A 1 110 ? -3.661 -11.432 14.326 1.00 87.12 110 THR A C 1
ATOM 866 O O . THR A 1 110 ? -4.756 -11.964 14.490 1.00 87.12 110 THR A O 1
ATOM 869 N N . GLN A 1 111 ? -2.626 -11.650 15.139 1.00 90.06 111 GLN A N 1
ATOM 870 C CA . GLN A 1 111 ? -2.699 -12.520 16.317 1.00 90.06 111 GLN A CA 1
ATOM 871 C C . GLN A 1 111 ? -3.486 -11.877 17.471 1.00 90.06 111 GLN A C 1
ATOM 873 O O . GLN A 1 111 ? -4.022 -12.591 18.312 1.00 90.06 111 GLN A O 1
ATOM 878 N N . ASN A 1 112 ? -3.612 -10.544 17.480 1.00 84.31 112 ASN A N 1
ATOM 879 C CA . ASN A 1 112 ? -4.307 -9.781 18.516 1.00 84.31 112 ASN A CA 1
ATOM 880 C C . ASN A 1 112 ? -5.466 -8.956 17.919 1.00 84.31 112 ASN A C 1
ATOM 882 O O . ASN A 1 112 ? -5.329 -7.748 17.692 1.00 84.31 112 ASN A O 1
ATOM 886 N N . PRO A 1 113 ? -6.642 -9.566 17.671 1.00 83.12 113 PRO A N 1
ATOM 887 C CA . PRO A 1 113 ? -7.782 -8.867 17.071 1.00 83.12 113 PRO A CA 1
ATOM 888 C C . PRO A 1 113 ? -8.324 -7.718 17.941 1.00 83.12 113 PRO A C 1
ATOM 890 O O . PRO A 1 113 ? -8.876 -6.755 17.404 1.00 83.12 113 PRO A O 1
ATOM 893 N N . SER A 1 114 ? -8.136 -7.779 19.264 1.00 83.69 114 SER A N 1
ATOM 894 C CA . SER A 1 114 ? -8.456 -6.692 20.202 1.00 83.69 114 SER A CA 1
ATOM 895 C C . SER A 1 114 ? -7.637 -5.433 19.916 1.00 83.69 114 SER A C 1
ATOM 897 O O . SER A 1 114 ? -8.187 -4.336 19.826 1.00 83.69 114 SER A O 1
ATOM 899 N N . LEU A 1 115 ? -6.336 -5.594 19.673 1.00 82.06 115 LEU A N 1
ATOM 900 C CA . LEU A 1 115 ? -5.435 -4.498 19.339 1.00 82.06 115 LEU A CA 1
ATOM 901 C C . LEU A 1 115 ? -5.815 -3.858 17.998 1.00 82.06 115 LEU A C 1
ATOM 903 O O . LEU A 1 115 ? -5.861 -2.635 17.893 1.00 82.06 115 LEU A O 1
ATOM 907 N N . LEU A 1 116 ? -6.214 -4.651 16.998 1.00 82.94 116 LEU A N 1
ATOM 908 C CA . LEU A 1 116 ? -6.773 -4.114 15.750 1.00 82.94 116 LEU A CA 1
ATOM 909 C C . LEU A 1 116 ? -8.046 -3.282 15.969 1.00 82.94 116 LEU A C 1
ATOM 911 O O . LEU A 1 116 ? -8.236 -2.268 15.293 1.00 82.94 116 LEU A O 1
ATOM 915 N N . ALA A 1 117 ? -8.925 -3.689 16.887 1.00 82.69 117 ALA A N 1
ATOM 916 C CA . ALA A 1 117 ? -10.122 -2.918 17.219 1.00 82.69 117 ALA A CA 1
ATOM 917 C C . ALA A 1 117 ? -9.760 -1.573 17.873 1.00 82.69 117 ALA A C 1
ATOM 919 O O . ALA A 1 117 ? -10.321 -0.542 17.500 1.00 82.69 117 ALA A O 1
ATOM 920 N N . ILE A 1 118 ? -8.772 -1.562 18.770 1.00 81.94 118 ILE A N 1
ATOM 921 C CA . ILE A 1 118 ? -8.257 -0.338 19.399 1.00 81.94 118 ILE A CA 1
ATOM 922 C C . ILE A 1 118 ? -7.657 0.596 18.343 1.00 81.94 118 ILE A C 1
ATOM 924 O O . ILE A 1 118 ? -8.053 1.757 18.266 1.00 81.94 118 ILE A O 1
ATOM 928 N N . LEU A 1 119 ? -6.796 0.085 17.454 1.00 81.06 119 LEU A N 1
ATOM 929 C CA . LEU A 1 119 ? -6.186 0.876 16.376 1.00 81.06 119 LEU A CA 1
ATOM 930 C C . LEU A 1 119 ? -7.220 1.513 15.431 1.00 81.06 119 LEU A C 1
ATOM 932 O O . LEU A 1 119 ? -6.994 2.602 14.905 1.00 81.06 119 LEU A O 1
ATOM 936 N N . ARG A 1 120 ? -8.376 0.874 15.215 1.00 83.38 120 ARG A N 1
ATOM 937 C CA . ARG A 1 120 ? -9.473 1.484 14.441 1.00 83.38 120 ARG A CA 1
ATOM 938 C C . ARG A 1 120 ? -10.098 2.671 15.169 1.00 83.38 120 ARG A C 1
ATOM 940 O O . ARG A 1 120 ? -10.426 3.663 14.521 1.00 83.38 120 ARG A O 1
ATOM 947 N N . ASN A 1 121 ? -10.218 2.583 16.491 1.00 79.75 121 ASN A N 1
ATOM 948 C CA . ASN A 1 121 ? -10.768 3.644 17.331 1.00 79.75 121 ASN A CA 1
ATOM 949 C C . ASN A 1 121 ? -9.793 4.813 17.527 1.00 79.75 121 ASN A C 1
ATOM 951 O O . ASN A 1 121 ? -10.241 5.928 17.769 1.00 79.75 121 ASN A O 1
ATOM 955 N N . ILE A 1 122 ? -8.486 4.601 17.345 1.00 79.12 122 ILE A N 1
ATOM 956 C CA . ILE A 1 122 ? -7.477 5.673 17.401 1.00 79.12 122 ILE A CA 1
ATOM 957 C C . ILE A 1 122 ? -7.741 6.776 16.368 1.00 79.12 122 ILE A C 1
ATOM 959 O O . ILE A 1 122 ? -7.501 7.944 16.654 1.00 79.12 122 ILE A O 1
ATOM 963 N N . LYS A 1 123 ? -8.306 6.448 15.196 1.00 74.50 123 LYS A N 1
ATOM 964 C CA . LYS A 1 123 ? -8.699 7.460 14.194 1.00 74.50 123 LYS A CA 1
ATOM 965 C C . LYS A 1 123 ? -9.744 8.458 14.708 1.00 74.50 123 LYS A C 1
ATOM 967 O O . LYS A 1 123 ? -9.955 9.485 14.071 1.00 74.50 123 LYS A O 1
ATOM 972 N N . LEU A 1 124 ? -10.427 8.133 15.804 1.00 78.25 124 LEU A N 1
ATOM 973 C CA . LEU A 1 124 ? -11.451 8.970 16.422 1.00 78.25 124 LEU A CA 1
ATOM 974 C C . LEU A 1 124 ? -10.876 9.881 17.517 1.00 78.25 124 LEU A C 1
ATOM 976 O O . LEU A 1 124 ? -11.558 10.816 17.933 1.00 78.25 124 LEU A O 1
ATOM 980 N N . CYS A 1 125 ? -9.644 9.628 17.968 1.00 81.19 125 CYS A N 1
ATOM 981 C CA . CYS A 1 125 ? -8.977 10.441 18.977 1.00 81.19 125 CYS A CA 1
ATOM 982 C C . CYS A 1 125 ? -8.573 11.794 18.384 1.00 81.19 125 CYS A C 1
ATOM 984 O O . CYS A 1 125 ? -8.014 11.871 17.288 1.00 81.19 125 CYS A O 1
ATOM 986 N N . LYS A 1 126 ? -8.841 12.875 19.119 1.00 82.62 126 LYS A N 1
ATOM 987 C CA . LYS A 1 126 ? -8.538 14.248 18.674 1.00 82.62 126 LYS A CA 1
ATOM 988 C C . LYS A 1 126 ? -7.176 14.731 19.149 1.00 82.62 126 LYS A C 1
ATOM 990 O O . LYS A 1 126 ? -6.642 15.690 18.599 1.00 82.62 126 LYS A O 1
ATOM 995 N N . THR A 1 127 ? -6.634 14.092 20.183 1.00 87.69 127 THR A N 1
ATOM 996 C CA . THR A 1 127 ? -5.359 14.477 20.789 1.00 87.69 127 THR A CA 1
ATOM 997 C C . THR A 1 127 ? -4.425 13.275 20.939 1.00 87.69 127 THR A C 1
ATOM 999 O O . THR A 1 127 ? -4.898 12.150 21.123 1.00 87.69 127 THR A O 1
ATOM 1002 N N . PRO A 1 128 ? -3.096 13.492 20.909 1.00 83.81 128 PRO A N 1
ATOM 1003 C CA . PRO A 1 128 ? -2.119 12.427 21.135 1.00 83.81 128 PRO A CA 1
ATOM 1004 C C . PRO A 1 128 ? -2.287 11.719 22.489 1.00 83.81 128 PRO A C 1
ATOM 1006 O O . PRO A 1 128 ? -2.133 10.506 22.573 1.00 83.81 128 PRO A O 1
ATOM 1009 N N . ASN A 1 129 ? -2.661 12.455 23.539 1.00 85.75 129 ASN A N 1
ATOM 1010 C CA . ASN A 1 129 ? -2.834 11.895 24.883 1.00 85.75 129 ASN A CA 1
ATOM 1011 C C . ASN A 1 129 ? -4.042 10.949 24.965 1.00 85.75 129 ASN A C 1
ATOM 1013 O O . ASN A 1 129 ? -3.947 9.889 25.574 1.00 85.75 129 ASN A O 1
ATOM 1017 N N . GLU A 1 130 ? -5.145 11.288 24.291 1.00 83.50 130 GLU A N 1
ATOM 1018 C CA . GLU A 1 130 ? -6.337 10.432 24.206 1.00 83.50 130 GLU A CA 1
ATOM 1019 C C . GLU A 1 130 ? -6.030 9.104 23.492 1.00 83.50 130 GLU A C 1
ATOM 1021 O O . GLU A 1 130 ? -6.503 8.040 23.892 1.00 83.50 130 GLU A O 1
ATOM 1026 N N . MET A 1 131 ? -5.194 9.154 22.452 1.00 80.88 131 MET A N 1
ATOM 1027 C CA . MET A 1 131 ? -4.728 7.967 21.736 1.00 80.88 131 MET A CA 1
ATOM 1028 C C . MET A 1 131 ? -3.879 7.055 22.635 1.00 80.88 131 MET A C 1
ATOM 1030 O O . MET A 1 131 ? -4.063 5.838 22.616 1.00 80.88 131 MET A O 1
ATOM 1034 N N . ILE A 1 132 ? -2.976 7.634 23.433 1.00 82.75 132 ILE A N 1
ATOM 1035 C CA . ILE A 1 132 ? -2.117 6.894 24.370 1.00 82.75 132 ILE A CA 1
ATOM 1036 C C . ILE A 1 132 ? -2.951 6.250 25.485 1.00 82.75 132 ILE A C 1
ATOM 1038 O O . ILE A 1 132 ? -2.775 5.065 25.764 1.00 82.75 132 ILE A O 1
ATOM 1042 N N . GLU A 1 133 ? -3.909 6.969 26.074 1.00 82.62 133 GLU A N 1
ATOM 1043 C CA . GLU A 1 133 ? -4.809 6.395 27.085 1.00 82.62 133 GLU A CA 1
ATOM 1044 C C . GLU A 1 133 ? -5.590 5.192 26.551 1.00 82.62 133 GLU A C 1
ATOM 1046 O O . GLU A 1 133 ? -5.679 4.164 27.227 1.00 82.62 133 GLU A O 1
ATOM 1051 N N . LYS A 1 134 ? -6.125 5.276 25.325 1.00 79.94 134 LYS A N 1
ATOM 1052 C CA . LYS A 1 134 ? -6.862 4.156 24.716 1.00 79.94 134 LYS A CA 1
ATOM 1053 C C . LYS A 1 134 ? -5.990 2.944 24.394 1.00 79.94 134 LYS A C 1
ATOM 1055 O O . LYS A 1 134 ? -6.528 1.849 24.280 1.00 79.94 134 LYS A O 1
ATOM 1060 N N . LEU A 1 135 ? -4.680 3.126 24.243 1.00 78.75 135 LEU A N 1
ATOM 1061 C CA . LEU A 1 135 ? -3.727 2.031 24.057 1.00 78.75 135 LEU A CA 1
ATOM 1062 C C . LEU A 1 135 ? -3.346 1.356 25.384 1.00 78.75 135 LEU A C 1
ATOM 1064 O O . LEU A 1 135 ? -3.117 0.150 25.397 1.00 78.75 135 LEU A O 1
ATOM 1068 N N . LEU A 1 136 ? -3.289 2.114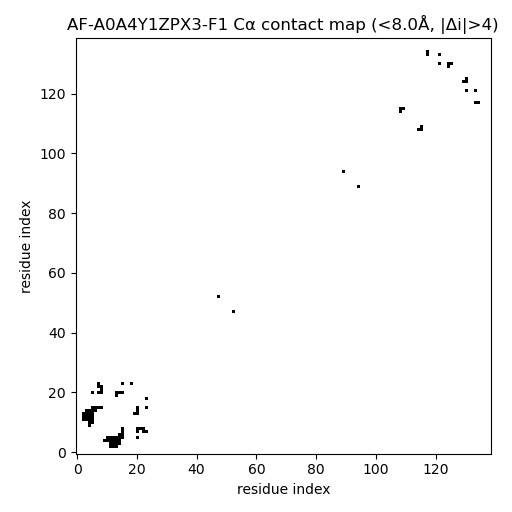 26.483 1.00 78.31 136 LEU A N 1
ATOM 1069 C CA . LEU A 1 136 ? -2.825 1.634 27.793 1.00 78.31 136 LEU A CA 1
ATOM 1070 C C . LEU A 1 136 ? -3.933 1.054 28.683 1.00 78.31 136 LEU A C 1
ATOM 1072 O O . LEU A 1 136 ? -3.654 0.251 29.562 1.00 78.31 136 LEU A O 1
ATOM 1076 N N . THR A 1 137 ? -5.190 1.446 28.480 1.00 69.19 137 THR A N 1
ATOM 1077 C CA . THR A 1 137 ? -6.310 1.059 29.364 1.00 69.19 137 THR A CA 1
ATOM 1078 C C . THR A 1 137 ? -6.849 -0.360 29.145 1.00 69.19 137 THR A C 1
ATOM 1080 O O . THR A 1 137 ? -7.778 -0.770 29.835 1.00 69.19 137 THR A O 1
ATOM 1083 N N . THR A 1 138 ? -6.294 -1.121 28.201 1.00 56.28 138 THR A N 1
ATOM 1084 C CA . THR A 1 138 ? -6.836 -2.427 27.772 1.00 56.28 138 THR A CA 1
ATOM 1085 C C . THR A 1 138 ? -5.823 -3.578 27.792 1.00 56.28 138 THR A C 1
ATOM 1087 O O . THR A 1 138 ? -6.076 -4.607 27.163 1.00 56.28 138 THR A O 1
ATOM 1090 N N . THR A 1 139 ? -4.688 -3.411 28.477 1.00 51.38 139 THR A N 1
ATOM 1091 C CA . THR A 1 139 ? -3.811 -4.522 28.905 1.00 51.38 139 THR A CA 1
ATOM 1092 C C . THR A 1 139 ? -4.256 -5.046 30.258 1.00 51.38 139 THR A C 1
ATOM 1094 O O . THR A 1 139 ? -4.358 -6.281 30.400 1.00 51.38 139 THR A O 1
#